Protein AF-A0A6A3D9Q6-F1 (afdb_monomer_lite)

Structure (mmCIF, N/CA/C/O backbone):
data_AF-A0A6A3D9Q6-F1
#
_entry.id   AF-A0A6A3D9Q6-F1
#
loop_
_atom_site.group_PDB
_atom_site.id
_atom_site.type_symbol
_atom_site.label_atom_id
_atom_site.label_alt_id
_atom_site.label_comp_id
_atom_site.label_asym_id
_atom_site.label_entity_id
_atom_site.label_seq_id
_atom_site.pdbx_PDB_ins_code
_atom_site.Cartn_x
_atom_site.Cartn_y
_atom_site.Cartn_z
_atom_site.occupancy
_atom_site.B_iso_or_equiv
_atom_site.auth_seq_id
_atom_site.auth_comp_id
_atom_site.auth_asym_id
_atom_site.auth_atom_id
_atom_site.pdbx_PDB_model_num
ATOM 1 N N . MET A 1 1 ? 67.115 -25.750 -66.368 1.00 39.12 1 MET A N 1
ATOM 2 C CA . MET A 1 1 ? 67.691 -24.645 -67.173 1.00 39.12 1 MET A CA 1
ATOM 3 C C . MET A 1 1 ? 67.492 -23.314 -66.450 1.00 39.12 1 MET A C 1
ATOM 5 O O . MET A 1 1 ? 66.655 -23.224 -65.568 1.00 39.12 1 MET A O 1
ATOM 9 N N . ARG A 1 2 ? 68.353 -22.348 -66.775 1.00 33.41 2 ARG A N 1
ATOM 10 C CA . ARG A 1 2 ? 68.742 -21.125 -66.052 1.00 33.41 2 ARG A CA 1
ATOM 11 C C . ARG A 1 2 ? 67.771 -19.942 -66.265 1.00 33.41 2 ARG A C 1
ATOM 13 O O . ARG A 1 2 ? 67.093 -19.883 -67.280 1.00 33.41 2 ARG A O 1
ATOM 20 N N . ALA A 1 3 ? 67.783 -19.010 -65.308 1.00 41.81 3 ALA A N 1
ATOM 21 C CA . ALA A 1 3 ? 66.998 -17.771 -65.186 1.00 41.81 3 ALA A CA 1
ATOM 22 C C . ALA A 1 3 ? 67.079 -16.753 -66.351 1.00 41.81 3 ALA A C 1
ATOM 24 O O . ALA A 1 3 ? 68.032 -16.806 -67.127 1.00 41.81 3 ALA A O 1
ATOM 25 N N . LYS A 1 4 ? 66.143 -15.774 -66.347 1.00 43.00 4 LYS A N 1
ATOM 26 C CA . LYS A 1 4 ? 66.213 -14.336 -66.771 1.00 43.00 4 LYS A CA 1
ATOM 27 C C . LYS A 1 4 ? 64.811 -13.704 -66.542 1.00 43.00 4 LYS A C 1
ATOM 29 O O . LYS A 1 4 ? 63.851 -14.256 -67.051 1.00 43.00 4 LYS A O 1
ATOM 34 N N . ARG A 1 5 ? 64.549 -12.812 -65.568 1.00 35.25 5 ARG A N 1
ATOM 35 C CA . ARG A 1 5 ? 64.781 -11.346 -65.414 1.00 35.25 5 ARG A CA 1
ATOM 36 C C . ARG A 1 5 ? 64.160 -10.423 -66.487 1.00 35.25 5 ARG A C 1
ATOM 38 O O . ARG A 1 5 ? 64.541 -10.535 -67.644 1.00 35.25 5 ARG A O 1
ATOM 45 N N . SER A 1 6 ? 63.443 -9.395 -65.985 1.00 40.00 6 SER A N 1
ATOM 46 C CA . SER A 1 6 ? 63.128 -8.074 -66.592 1.00 40.00 6 SER A CA 1
ATOM 47 C C . SER A 1 6 ? 61.983 -8.078 -67.628 1.00 40.00 6 SER A C 1
ATOM 49 O O . SER A 1 6 ? 61.897 -9.024 -68.391 1.00 40.00 6 SER A O 1
ATOM 51 N N . SER A 1 7 ? 61.052 -7.118 -67.719 1.00 36.81 7 SER A N 1
ATOM 52 C CA . SER A 1 7 ? 61.162 -5.664 -67.529 1.00 36.81 7 SER A CA 1
ATOM 53 C C . SER A 1 7 ? 59.802 -4.971 -67.312 1.00 36.81 7 SER A C 1
ATOM 55 O O . SER A 1 7 ? 58.775 -5.398 -67.827 1.00 36.81 7 SER A O 1
ATOM 57 N N . VAL A 1 8 ? 59.868 -3.844 -66.602 1.00 39.62 8 VAL A N 1
ATOM 58 C CA . VAL A 1 8 ? 58.918 -2.721 -66.496 1.00 39.62 8 VAL A CA 1
ATOM 59 C C . VAL A 1 8 ? 58.173 -2.373 -67.796 1.00 39.62 8 VAL A C 1
ATOM 61 O O . VAL A 1 8 ? 58.810 -2.224 -68.833 1.00 39.62 8 VAL A O 1
ATOM 64 N N . ALA A 1 9 ? 56.871 -2.081 -67.690 1.00 36.12 9 ALA A N 1
ATOM 65 C CA . ALA A 1 9 ? 56.226 -0.956 -68.378 1.00 36.12 9 ALA A CA 1
ATOM 66 C C . ALA A 1 9 ? 54.910 -0.607 -67.664 1.00 36.12 9 ALA A C 1
ATOM 68 O O . ALA A 1 9 ? 53.964 -1.390 -67.643 1.00 36.12 9 ALA A O 1
ATOM 69 N N . ALA A 1 10 ? 54.896 0.564 -67.033 1.00 42.19 10 ALA A N 1
ATOM 70 C CA . ALA A 1 10 ? 53.717 1.171 -66.449 1.00 42.19 10 ALA A CA 1
ATOM 71 C C . ALA A 1 10 ? 52.734 1.560 -67.561 1.00 42.19 10 ALA A C 1
ATOM 73 O O . ALA A 1 10 ? 53.079 2.387 -68.405 1.00 42.19 10 ALA A O 1
ATOM 74 N N . ASP A 1 11 ? 51.521 1.010 -67.530 1.00 39.38 11 ASP A N 1
ATOM 75 C CA . ASP A 1 11 ? 50.410 1.543 -68.312 1.00 39.38 11 ASP A CA 1
ATOM 76 C C . ASP A 1 11 ? 49.563 2.456 -67.425 1.00 39.38 11 ASP A C 1
ATOM 78 O O . ASP A 1 11 ? 49.029 2.074 -66.381 1.00 39.38 11 ASP A O 1
ATOM 82 N N . LYS A 1 12 ? 49.547 3.726 -67.820 1.00 51.66 12 LYS A N 1
ATOM 83 C CA . LYS A 1 12 ? 48.830 4.816 -67.173 1.00 51.66 12 LYS A CA 1
ATOM 84 C C . LYS A 1 12 ? 47.328 4.636 -67.371 1.00 51.66 12 LYS A C 1
ATOM 86 O O . LYS A 1 12 ? 46.874 4.691 -68.508 1.00 51.66 12 LYS A O 1
ATOM 91 N N . ARG A 1 13 ? 46.558 4.640 -66.279 1.00 37.00 13 ARG A N 1
ATOM 92 C CA . ARG A 1 13 ? 45.229 5.281 -66.209 1.00 37.00 13 ARG A CA 1
ATOM 93 C C . ARG A 1 13 ? 44.809 5.483 -64.749 1.00 37.00 13 ARG A C 1
ATOM 95 O O . ARG A 1 13 ? 44.405 4.554 -64.062 1.00 37.00 13 ARG A O 1
ATOM 102 N N . LEU A 1 14 ? 44.941 6.731 -64.301 1.00 47.56 14 LEU A N 1
ATOM 103 C CA . LEU A 1 14 ? 44.243 7.297 -63.144 1.00 47.56 14 LEU A CA 1
ATOM 104 C C . LEU A 1 14 ? 42.725 7.308 -63.424 1.00 47.56 14 LEU A C 1
ATOM 106 O O . LEU A 1 14 ? 42.325 7.467 -64.580 1.00 47.56 14 LEU A O 1
ATOM 110 N N . PRO A 1 15 ? 41.886 7.263 -62.382 1.00 45.62 15 PRO A N 1
ATOM 111 C CA . PRO A 1 15 ? 41.153 8.488 -62.081 1.00 45.62 15 PRO A CA 1
ATOM 112 C C . PRO A 1 15 ? 41.688 9.161 -60.818 1.00 45.62 15 PRO A C 1
ATOM 114 O O . PRO A 1 15 ? 41.826 8.571 -59.751 1.00 45.62 15 PRO A O 1
ATOM 117 N N . SER A 1 16 ? 42.021 10.432 -61.005 1.00 39.53 16 SER A N 1
ATOM 118 C CA . SER A 1 16 ? 42.445 11.402 -60.012 1.00 39.53 16 SER A CA 1
ATOM 119 C C . SER A 1 16 ? 41.355 11.627 -58.961 1.00 39.53 16 SER A C 1
ATOM 121 O O . SER A 1 16 ? 40.400 12.360 -59.209 1.00 39.53 16 SER A O 1
ATOM 123 N N . GLY A 1 17 ? 41.516 11.037 -57.778 1.00 40.03 17 GLY A N 1
ATOM 124 C CA . GLY A 1 17 ? 40.891 11.538 -56.555 1.00 40.03 17 GLY A CA 1
ATOM 125 C C . GLY A 1 17 ? 41.688 12.739 -56.057 1.00 40.03 17 GLY A C 1
ATOM 126 O O . GLY A 1 17 ? 42.653 12.572 -55.316 1.00 40.03 17 GLY A O 1
ATOM 127 N N . GLY A 1 18 ? 41.353 13.928 -56.562 1.00 36.72 18 GLY A N 1
ATOM 128 C CA . GLY A 1 18 ? 41.888 15.200 -56.075 1.00 36.72 18 GLY A CA 1
ATOM 129 C C . GLY A 1 18 ? 41.290 15.601 -54.716 1.00 36.72 18 GLY A C 1
ATOM 130 O O . GLY A 1 18 ? 40.256 15.058 -54.329 1.00 36.72 18 GLY A O 1
ATOM 131 N N . PRO A 1 19 ? 41.955 16.513 -53.988 1.00 46.59 19 PRO A N 1
ATOM 132 C CA . PRO A 1 19 ? 41.860 16.651 -52.540 1.00 46.59 19 PRO A CA 1
ATOM 133 C C . PRO A 1 19 ? 40.691 17.528 -52.077 1.00 46.59 19 PRO A C 1
ATOM 135 O O . PRO A 1 19 ? 40.289 18.465 -52.757 1.00 46.59 19 PRO A O 1
ATOM 138 N N . GLU A 1 20 ? 40.212 17.204 -50.878 1.00 48.06 20 GLU A N 1
ATOM 139 C CA . GLU A 1 20 ? 39.693 18.112 -49.851 1.00 48.06 20 GLU A CA 1
ATOM 140 C C . GLU A 1 20 ? 38.970 19.381 -50.331 1.00 48.06 20 GLU A C 1
ATOM 142 O O . GLU A 1 20 ? 39.559 20.445 -50.494 1.00 48.06 20 GLU A O 1
ATOM 147 N N . ALA A 1 21 ? 37.644 19.295 -50.395 1.00 41.25 21 ALA A N 1
ATOM 148 C CA . ALA A 1 21 ? 36.796 20.419 -50.029 1.00 41.25 21 ALA A CA 1
ATOM 149 C C . ALA A 1 21 ? 36.209 20.104 -48.649 1.00 41.25 21 ALA A C 1
ATOM 151 O O . ALA A 1 21 ? 35.086 19.618 -48.528 1.00 41.25 21 ALA A O 1
ATOM 152 N N . ARG A 1 22 ? 37.001 20.336 -47.592 1.00 44.66 22 ARG A N 1
ATOM 153 C CA . ARG A 1 22 ? 36.432 20.607 -46.270 1.00 44.66 22 ARG A CA 1
ATOM 154 C C . ARG A 1 22 ? 35.637 21.896 -46.431 1.00 44.66 22 ARG A C 1
ATOM 156 O O . ARG A 1 22 ? 36.199 22.983 -46.397 1.00 44.66 22 ARG A O 1
ATOM 163 N N . THR A 1 23 ? 34.338 21.776 -46.671 1.00 38.50 23 THR A N 1
ATOM 164 C CA . THR A 1 23 ? 33.423 22.868 -46.364 1.00 38.50 23 THR A CA 1
ATOM 165 C C . THR A 1 23 ? 33.508 23.063 -44.861 1.00 38.50 23 THR A C 1
ATOM 167 O O . THR A 1 23 ? 32.987 22.254 -44.093 1.00 38.50 23 THR A O 1
ATOM 170 N N . GLU A 1 24 ? 34.253 24.086 -44.460 1.00 46.38 24 GLU A N 1
ATOM 171 C CA . GLU A 1 24 ? 34.194 24.666 -43.131 1.00 46.38 24 GLU A CA 1
ATOM 172 C C . GLU A 1 24 ? 32.745 25.108 -42.924 1.00 46.38 24 GLU A C 1
ATOM 174 O O . GLU A 1 24 ? 32.318 26.168 -43.378 1.00 46.38 24 GLU A O 1
ATOM 179 N N . VAL A 1 25 ? 31.946 24.235 -42.310 1.00 47.25 25 VAL A N 1
ATOM 180 C CA . VAL A 1 25 ? 30.744 24.677 -41.619 1.00 47.25 25 VAL A CA 1
ATOM 181 C C . VAL A 1 25 ? 31.256 25.586 -40.517 1.00 47.25 25 VAL A C 1
ATOM 183 O O . VAL A 1 25 ? 31.901 25.126 -39.575 1.00 47.25 25 VAL A O 1
ATOM 186 N N . ALA A 1 26 ? 31.075 26.892 -40.719 1.00 48.44 26 ALA A N 1
ATOM 187 C CA . ALA A 1 26 ? 31.269 27.879 -39.680 1.00 48.44 26 ALA A CA 1
ATOM 188 C C . ALA A 1 26 ? 30.554 27.346 -38.439 1.00 48.44 26 ALA A C 1
ATOM 190 O O . ALA A 1 26 ? 29.352 27.078 -38.478 1.00 48.44 26 ALA A O 1
ATOM 191 N N . ALA A 1 27 ? 31.327 27.084 -37.387 1.00 51.84 27 ALA A N 1
ATOM 192 C CA . ALA A 1 27 ? 30.773 26.769 -36.093 1.00 51.84 27 ALA A CA 1
ATOM 193 C C . ALA A 1 27 ? 30.030 28.026 -35.639 1.00 51.84 27 ALA A C 1
ATOM 195 O O . ALA A 1 27 ? 30.626 28.956 -35.097 1.00 51.84 27 ALA A O 1
ATOM 196 N N . GLU A 1 28 ? 28.732 28.070 -35.925 1.00 54.09 28 GLU A N 1
ATOM 197 C CA . GLU A 1 28 ? 27.795 28.800 -35.095 1.00 54.09 28 GLU A CA 1
ATOM 198 C C . GLU A 1 28 ? 28.043 28.243 -33.691 1.00 54.09 28 GLU A C 1
ATOM 200 O O . GLU A 1 28 ? 27.720 27.086 -33.413 1.00 54.09 28 GLU A O 1
ATOM 205 N N . VAL A 1 29 ? 28.717 29.014 -32.834 1.00 59.72 29 VAL A N 1
ATOM 206 C CA . VAL A 1 29 ? 28.741 28.738 -31.397 1.00 59.72 29 VAL A CA 1
ATOM 207 C C . VAL A 1 29 ? 27.327 29.048 -30.926 1.00 59.72 29 VAL A C 1
ATOM 209 O O . VAL A 1 29 ? 27.034 30.134 -30.431 1.00 59.72 29 VAL A O 1
ATOM 212 N N . GLY A 1 30 ? 26.421 28.114 -31.217 1.00 54.62 30 GLY A N 1
ATOM 213 C CA . GLY A 1 30 ? 25.178 27.992 -30.499 1.00 54.62 30 GLY A CA 1
ATOM 214 C C . GLY A 1 30 ? 25.568 27.811 -29.047 1.00 54.62 30 GLY A C 1
ATOM 215 O O . GLY A 1 30 ? 26.459 27.028 -28.729 1.00 54.62 30 GLY A O 1
ATOM 216 N N . ASP A 1 31 ? 24.966 28.621 -28.193 1.00 60.97 31 ASP A N 1
ATOM 217 C CA . ASP A 1 31 ? 24.904 28.361 -26.770 1.00 60.97 31 ASP A CA 1
ATOM 218 C C . ASP A 1 31 ? 24.346 26.939 -26.618 1.00 60.97 31 ASP A C 1
ATOM 220 O O . ASP A 1 31 ? 23.135 26.732 -26.682 1.00 60.97 31 ASP A O 1
ATOM 224 N N . ASP A 1 32 ? 25.236 25.945 -26.521 1.00 58.31 32 ASP A N 1
ATOM 225 C CA . ASP A 1 32 ? 24.935 24.592 -26.063 1.00 58.31 32 ASP A CA 1
ATOM 226 C C . ASP A 1 32 ? 24.609 24.713 -24.569 1.00 58.31 32 ASP A C 1
ATOM 228 O O . ASP A 1 32 ? 25.315 24.218 -23.690 1.00 58.31 32 ASP A O 1
ATOM 232 N N . GLY A 1 33 ? 23.553 25.465 -24.261 1.00 57.66 33 GLY A N 1
ATOM 233 C CA . GLY A 1 33 ? 22.831 25.298 -23.030 1.00 57.66 33 GLY A CA 1
ATOM 234 C C . GLY A 1 33 ? 22.369 23.857 -23.065 1.00 57.66 33 GLY A C 1
ATOM 235 O O . GLY A 1 33 ? 21.453 23.525 -23.815 1.00 57.66 33 GLY A O 1
ATOM 236 N N . ASP A 1 34 ? 23.063 23.002 -22.316 1.00 63.53 34 ASP A N 1
ATOM 237 C CA . ASP A 1 34 ? 22.621 21.663 -21.965 1.00 63.53 34 ASP A CA 1
ATOM 238 C C . ASP A 1 34 ? 21.256 21.807 -21.279 1.00 63.53 34 ASP A C 1
ATOM 240 O O . ASP A 1 34 ? 21.142 21.815 -20.051 1.00 63.53 34 ASP A O 1
ATOM 244 N N . GLU A 1 35 ? 20.199 21.991 -22.068 1.00 64.81 35 GLU A N 1
ATOM 245 C CA . GLU A 1 35 ? 18.829 21.937 -21.609 1.00 64.81 35 GLU A CA 1
ATOM 246 C C . GLU A 1 35 ? 18.602 20.460 -21.306 1.00 64.81 35 GLU A C 1
ATOM 248 O O . GLU A 1 35 ? 18.207 19.667 -22.161 1.00 64.81 35 GLU A O 1
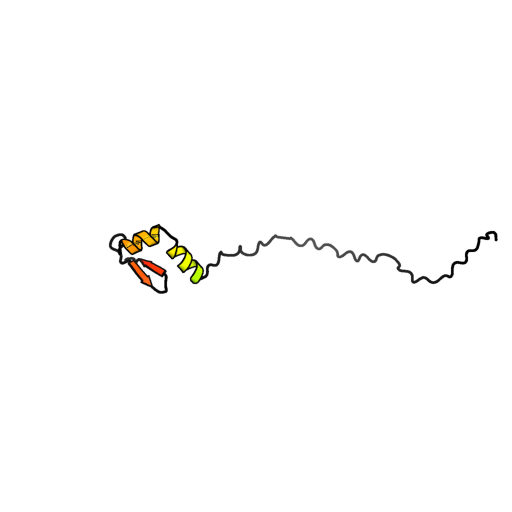ATOM 253 N N . GLN A 1 36 ? 19.003 20.065 -20.093 1.00 69.31 36 GLN A N 1
ATOM 254 C CA . GLN A 1 36 ? 18.770 18.740 -19.550 1.00 69.31 36 GLN A CA 1
ATOM 255 C C . GLN A 1 36 ? 17.264 18.530 -19.619 1.00 69.31 36 GLN A C 1
ATOM 257 O O . GLN A 1 36 ? 16.503 19.086 -18.822 1.00 69.31 36 GLN A O 1
ATOM 262 N N . GLY A 1 37 ? 16.836 17.779 -20.637 1.00 75.75 37 GLY A N 1
ATOM 263 C CA . GLY A 1 37 ? 15.454 17.364 -20.782 1.00 75.75 37 GLY A CA 1
ATOM 264 C C . GLY A 1 37 ? 14.975 16.759 -19.462 1.00 75.75 37 GLY A C 1
ATOM 265 O O . GLY A 1 37 ? 15.788 16.230 -18.700 1.00 75.75 37 GLY A O 1
ATOM 266 N N . PRO A 1 38 ? 13.676 16.863 -19.151 1.00 79.06 38 PRO A N 1
ATOM 267 C CA . PRO A 1 38 ? 13.161 16.467 -17.851 1.00 79.06 38 PRO A CA 1
ATOM 268 C C . PRO A 1 38 ? 13.625 15.054 -17.492 1.00 79.06 38 PRO A C 1
ATOM 270 O O . PRO A 1 38 ? 13.442 14.118 -18.274 1.00 79.06 38 PRO A O 1
ATOM 273 N N . GLU A 1 39 ? 14.221 14.926 -16.305 1.00 83.56 39 GLU A N 1
ATOM 274 C CA . GLU A 1 39 ? 14.674 13.645 -15.770 1.00 83.56 39 GLU A CA 1
ATOM 275 C C . GLU A 1 39 ? 13.529 12.622 -15.845 1.00 83.56 39 GLU A C 1
ATOM 277 O O . GLU A 1 39 ? 12.391 12.924 -15.451 1.00 83.56 39 GLU A O 1
ATOM 282 N N . PRO A 1 40 ? 13.788 11.412 -16.363 1.00 83.69 40 PRO A N 1
ATOM 283 C CA . PRO A 1 40 ? 12.753 10.406 -16.488 1.00 83.69 40 PRO A CA 1
ATOM 284 C C . PRO A 1 40 ? 12.187 10.067 -15.107 1.00 83.69 40 PRO A C 1
ATOM 286 O O . PRO A 1 40 ? 12.906 9.710 -14.174 1.00 83.69 40 PRO A O 1
ATOM 289 N N . THR A 1 41 ? 10.862 10.146 -14.974 1.00 87.88 41 THR A N 1
ATOM 290 C CA . THR A 1 41 ? 10.190 9.654 -13.765 1.00 87.88 41 THR A CA 1
ATOM 291 C C . THR A 1 41 ? 10.259 8.131 -13.713 1.00 87.88 41 THR A C 1
ATOM 293 O O . THR A 1 41 ? 10.087 7.453 -14.729 1.00 87.88 41 THR A O 1
ATOM 296 N N . LEU A 1 42 ? 10.480 7.576 -12.519 1.00 88.62 42 LEU A N 1
ATOM 297 C CA . LEU A 1 42 ? 10.370 6.137 -12.312 1.00 88.62 42 LEU A CA 1
ATOM 298 C C . LEU A 1 42 ? 8.914 5.714 -12.528 1.00 88.62 42 LEU A C 1
ATOM 300 O O . LEU A 1 42 ? 8.041 6.038 -11.722 1.00 88.62 42 LEU A O 1
ATOM 3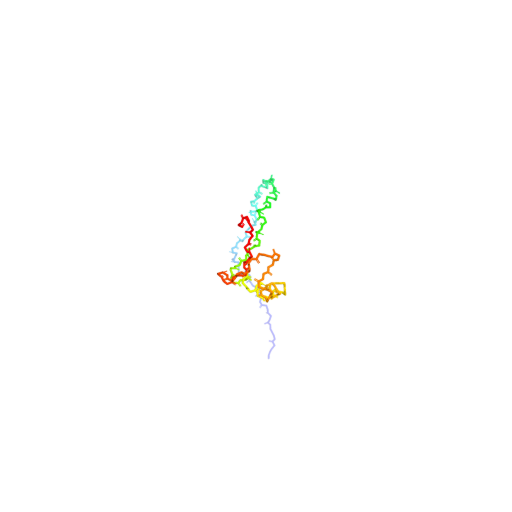04 N N . GLN A 1 43 ? 8.668 4.971 -13.603 1.00 92.38 43 GLN A N 1
ATOM 305 C CA . GLN A 1 43 ? 7.368 4.371 -13.868 1.00 92.38 43 GLN A CA 1
ATOM 306 C C . GLN A 1 43 ? 7.320 2.954 -13.302 1.00 92.38 43 GLN A C 1
ATOM 308 O O . GLN A 1 43 ? 8.273 2.190 -13.438 1.00 92.38 43 GLN A O 1
ATOM 313 N N . VAL A 1 44 ? 6.210 2.619 -12.650 1.00 94.00 44 VAL A N 1
ATOM 314 C CA . VAL A 1 44 ? 5.970 1.307 -12.041 1.00 94.00 44 VAL A CA 1
ATOM 315 C C . VAL A 1 44 ? 4.635 0.796 -12.553 1.00 94.00 44 VAL A C 1
ATOM 317 O O . VAL A 1 44 ? 3.641 1.518 -12.520 1.00 94.00 44 VAL A O 1
ATOM 320 N N . THR A 1 45 ? 4.615 -0.444 -13.031 1.00 94.56 45 THR A N 1
ATOM 321 C CA . THR A 1 45 ? 3.385 -1.096 -13.501 1.00 94.56 45 T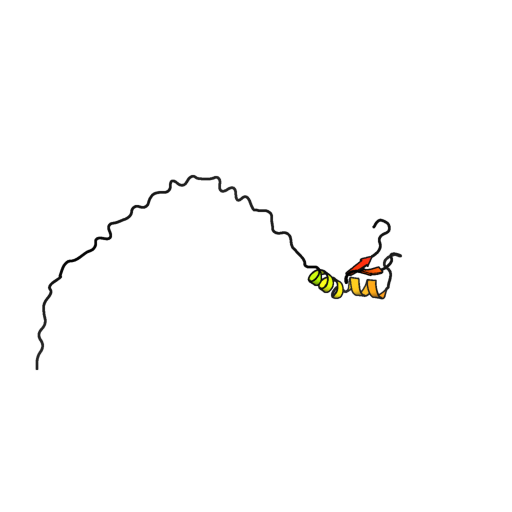HR A CA 1
ATOM 322 C C . THR A 1 45 ? 2.535 -1.611 -12.335 1.00 94.56 45 THR A C 1
ATOM 324 O O . THR A 1 45 ? 3.051 -1.896 -11.251 1.00 94.56 45 THR A O 1
ATOM 327 N N . ASP A 1 46 ? 1.234 -1.810 -12.559 1.00 94.19 46 ASP A N 1
ATOM 328 C CA . ASP A 1 46 ? 0.319 -2.352 -11.539 1.00 94.19 46 ASP A CA 1
ATOM 329 C C . ASP A 1 46 ? 0.796 -3.709 -11.003 1.00 94.19 46 ASP A C 1
ATOM 331 O O . ASP A 1 46 ? 0.829 -3.953 -9.795 1.00 94.19 46 ASP A O 1
ATOM 335 N N . ASP A 1 47 ? 1.262 -4.578 -11.897 1.00 95.50 47 ASP A N 1
ATOM 336 C CA . ASP A 1 47 ? 1.808 -5.883 -11.543 1.00 95.50 47 ASP A CA 1
ATOM 337 C C . ASP A 1 47 ? 3.055 -5.775 -10.656 1.00 95.50 47 ASP A C 1
ATOM 339 O O . ASP A 1 47 ? 3.245 -6.562 -9.720 1.00 95.50 47 ASP A O 1
ATOM 343 N N . GLU A 1 48 ? 3.933 -4.811 -10.935 1.00 95.06 48 GLU A N 1
ATOM 344 C CA . GLU A 1 48 ? 5.102 -4.544 -10.099 1.00 95.06 48 GLU A CA 1
ATOM 345 C C . GLU A 1 48 ? 4.700 -4.031 -8.724 1.00 95.06 48 GLU A C 1
ATOM 347 O O . GLU A 1 48 ? 5.268 -4.487 -7.726 1.00 95.06 48 GLU A O 1
ATOM 352 N N . LEU A 1 49 ? 3.693 -3.160 -8.655 1.00 94.69 49 LEU A N 1
ATOM 353 C CA . LEU A 1 49 ? 3.159 -2.641 -7.404 1.00 94.69 49 LEU A CA 1
ATOM 354 C C . LEU A 1 49 ? 2.572 -3.769 -6.543 1.00 94.69 49 LEU A C 1
ATOM 356 O O . LEU A 1 49 ? 2.927 -3.906 -5.368 1.00 94.69 49 LEU A O 1
ATOM 360 N N . ILE A 1 50 ? 1.759 -4.646 -7.138 1.00 96.31 50 ILE A N 1
ATOM 361 C CA . ILE A 1 50 ? 1.180 -5.818 -6.467 1.00 96.31 50 ILE A CA 1
ATOM 362 C C . ILE A 1 50 ? 2.293 -6.748 -5.964 1.00 96.31 50 ILE A C 1
ATOM 364 O O . ILE A 1 50 ? 2.297 -7.170 -4.801 1.00 96.31 50 ILE A O 1
ATOM 368 N N . ARG A 1 51 ? 3.287 -7.058 -6.809 1.00 96.69 51 ARG A N 1
ATOM 369 C CA . ARG A 1 51 ? 4.435 -7.895 -6.413 1.00 96.69 51 ARG A CA 1
ATOM 370 C C . ARG A 1 51 ? 5.261 -7.255 -5.301 1.00 96.69 51 ARG A C 1
ATOM 372 O O . ARG A 1 51 ? 5.773 -7.971 -4.437 1.00 96.69 51 ARG A O 1
ATOM 379 N N . ALA A 1 52 ? 5.437 -5.939 -5.317 1.00 96.12 52 ALA A N 1
ATOM 380 C CA . ALA A 1 52 ? 6.150 -5.217 -4.273 1.00 96.12 52 ALA A CA 1
ATOM 381 C C . ALA A 1 52 ? 5.397 -5.293 -2.938 1.00 96.12 52 ALA A C 1
ATOM 383 O O . ALA A 1 52 ? 5.987 -5.698 -1.933 1.00 96.12 52 ALA A O 1
ATOM 384 N N . GLN A 1 53 ? 4.088 -5.019 -2.931 1.00 96.81 53 GLN A N 1
ATOM 385 C CA . GLN A 1 53 ? 3.273 -5.106 -1.718 1.00 96.81 53 GLN A CA 1
ATOM 386 C C . GLN A 1 53 ? 3.249 -6.522 -1.134 1.00 96.81 53 GLN A C 1
ATOM 388 O O . GLN A 1 53 ? 3.478 -6.689 0.063 1.00 96.81 53 GLN A O 1
ATOM 393 N N . ARG A 1 54 ? 3.077 -7.561 -1.963 1.00 95.44 54 ARG A N 1
ATOM 394 C CA . ARG A 1 54 ? 3.087 -8.963 -1.495 1.00 95.44 54 ARG A CA 1
ATOM 395 C C . ARG A 1 54 ? 4.403 -9.361 -0.821 1.00 95.44 54 ARG A C 1
ATOM 397 O O . ARG A 1 54 ? 4.396 -10.161 0.114 1.00 95.44 54 ARG A O 1
ATOM 404 N N . ARG A 1 55 ? 5.534 -8.806 -1.271 1.00 97.38 55 ARG A N 1
ATOM 405 C CA . ARG A 1 55 ? 6.865 -9.065 -0.690 1.00 97.38 55 ARG A CA 1
ATOM 406 C C . ARG A 1 55 ? 7.154 -8.233 0.563 1.00 97.38 55 ARG A C 1
ATOM 408 O O . ARG A 1 55 ? 8.102 -8.543 1.283 1.00 97.38 55 ARG A O 1
ATOM 415 N N . SER A 1 56 ? 6.360 -7.201 0.846 1.00 97.38 56 SER A N 1
ATOM 416 C CA . SER A 1 56 ? 6.570 -6.337 2.005 1.00 97.38 56 SER A CA 1
ATOM 417 C C . SER A 1 56 ? 6.191 -7.043 3.308 1.00 97.38 56 SER A C 1
ATOM 419 O O . SER A 1 56 ? 5.036 -7.403 3.539 1.00 97.38 56 SER A O 1
ATOM 421 N N . ARG A 1 57 ? 7.167 -7.175 4.215 1.00 97.88 57 ARG A N 1
ATOM 422 C CA . ARG A 1 57 ? 6.954 -7.708 5.574 1.00 97.88 57 ARG A CA 1
ATOM 423 C C . ARG A 1 57 ? 5.964 -6.878 6.386 1.00 97.88 57 ARG A C 1
ATOM 425 O O . ARG A 1 57 ? 5.267 -7.420 7.239 1.00 97.88 57 ARG A O 1
ATOM 432 N N . TRP A 1 58 ? 5.921 -5.569 6.146 1.00 96.62 58 TRP A N 1
ATOM 433 C CA . TRP A 1 58 ? 4.976 -4.685 6.821 1.00 96.62 58 TRP A CA 1
ATOM 434 C C . TRP A 1 58 ? 3.548 -4.958 6.350 1.00 96.62 58 TRP A C 1
ATOM 436 O O . TRP A 1 58 ? 2.674 -5.178 7.182 1.00 96.62 58 TRP A O 1
ATOM 446 N N . VAL A 1 59 ? 3.336 -5.066 5.033 1.00 96.19 59 VAL A N 1
ATOM 447 C CA . VAL A 1 59 ? 2.020 -5.389 4.458 1.00 96.19 59 VAL A CA 1
ATOM 448 C C . VAL A 1 59 ? 1.530 -6.742 4.966 1.00 96.19 59 VAL A C 1
ATOM 450 O O . VAL A 1 59 ? 0.398 -6.854 5.417 1.00 96.19 59 VAL A O 1
ATOM 453 N N . GLN A 1 60 ? 2.396 -7.760 4.978 1.00 96.69 60 GLN A N 1
ATOM 454 C CA . GLN A 1 60 ? 2.053 -9.086 5.505 1.00 96.69 60 GLN A CA 1
ATOM 455 C C . GLN A 1 60 ? 1.588 -9.037 6.967 1.00 96.69 60 GLN A C 1
ATOM 457 O O . GLN A 1 60 ? 0.649 -9.736 7.341 1.00 96.69 60 GLN A O 1
ATOM 462 N N . ARG A 1 61 ? 2.228 -8.200 7.793 1.00 96.25 61 ARG A N 1
ATOM 463 C CA . ARG A 1 61 ? 1.836 -7.999 9.191 1.00 96.25 61 ARG A CA 1
ATOM 464 C C . ARG A 1 61 ? 0.474 -7.317 9.292 1.00 96.25 61 ARG A C 1
ATOM 466 O O . ARG A 1 61 ? -0.395 -7.832 9.975 1.00 96.25 61 ARG A O 1
ATOM 473 N N . VAL A 1 62 ? 0.281 -6.218 8.571 1.00 95.25 62 VAL A N 1
A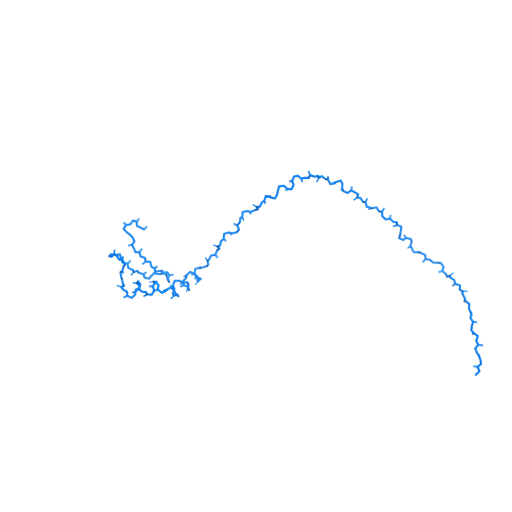TOM 474 C CA . VAL A 1 62 ? -0.972 -5.450 8.582 1.00 95.25 62 VAL A CA 1
ATOM 475 C C . VAL A 1 62 ? -2.155 -6.291 8.093 1.00 95.25 62 VAL A C 1
ATOM 477 O O . VAL A 1 62 ? -3.218 -6.264 8.700 1.00 95.25 62 VAL A O 1
ATOM 480 N N . VAL A 1 63 ? -1.963 -7.101 7.049 1.00 95.19 63 VAL A N 1
ATOM 481 C CA . VAL A 1 63 ? -2.993 -8.032 6.558 1.00 95.19 63 VAL A CA 1
ATOM 482 C C . VAL A 1 63 ? -3.348 -9.081 7.606 1.00 95.19 63 VAL A C 1
ATOM 484 O O . VAL A 1 63 ? -4.521 -9.379 7.800 1.00 95.19 63 VAL A O 1
ATOM 487 N N . ARG A 1 64 ? -2.344 -9.647 8.286 1.00 94.94 64 ARG A N 1
ATOM 488 C CA . ARG A 1 64 ? -2.565 -10.639 9.344 1.00 94.94 64 ARG A CA 1
ATOM 489 C C . ARG A 1 64 ? -3.317 -10.042 10.531 1.00 94.9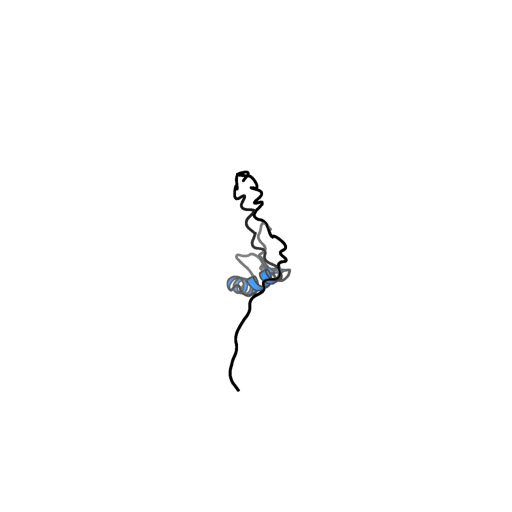4 64 ARG A C 1
ATOM 491 O O . ARG A 1 64 ? -4.164 -10.716 11.105 1.00 94.94 64 ARG A O 1
ATOM 498 N N . ASP A 1 65 ? -2.985 -8.811 10.898 1.00 94.44 65 ASP A N 1
ATOM 499 C CA . ASP A 1 65 ? -3.590 -8.127 12.035 1.00 94.44 65 ASP A CA 1
ATOM 500 C C . ASP A 1 65 ? -5.008 -7.605 11.680 1.00 94.44 65 ASP A C 1
ATOM 502 O O . ASP A 1 65 ? -5.824 -7.373 12.568 1.00 94.44 65 ASP A O 1
ATOM 506 N N . GLY A 1 66 ? -5.338 -7.477 10.385 1.00 90.94 66 GLY A N 1
ATOM 507 C CA . GLY A 1 66 ? -6.682 -7.178 9.859 1.00 90.94 66 GLY A CA 1
ATOM 508 C C . GLY A 1 66 ? -7.135 -5.724 10.035 1.00 90.94 66 GLY A C 1
ATOM 509 O O . 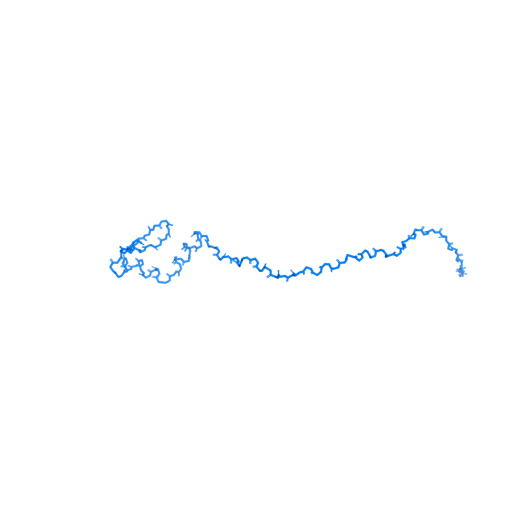GLY A 1 66 ? -8.094 -5.281 9.402 1.00 90.94 66 GLY A O 1
ATOM 510 N N . SER A 1 67 ? -6.425 -4.962 10.860 1.00 93.31 67 SER A N 1
ATOM 511 C CA . SER A 1 67 ? -6.615 -3.534 11.067 1.00 93.31 67 SER A CA 1
ATOM 512 C C . SER A 1 67 ? -5.274 -2.844 11.322 1.00 93.31 67 SER A C 1
ATOM 514 O O . SER A 1 67 ? -4.288 -3.465 11.726 1.00 93.31 67 SER A O 1
ATOM 516 N N . TYR A 1 68 ? -5.223 -1.537 11.076 1.00 93.69 68 TYR A N 1
ATOM 517 C CA . TYR A 1 68 ? -4.075 -0.701 11.416 1.00 93.69 68 TYR A CA 1
ATOM 518 C C . TYR A 1 68 ? -4.560 0.553 12.136 1.00 93.69 68 TYR A C 1
ATOM 520 O O . TYR A 1 68 ? -5.183 1.408 11.518 1.00 93.69 68 TYR A O 1
ATOM 528 N N . THR A 1 69 ? -4.274 0.687 13.434 1.00 92.00 69 THR A N 1
ATOM 529 C CA . THR A 1 69 ? -4.687 1.860 14.236 1.00 92.00 69 THR A CA 1
ATOM 530 C C . THR A 1 69 ? -6.194 2.153 14.094 1.00 92.00 69 THR A C 1
ATOM 532 O O . THR A 1 69 ? -6.591 3.247 13.698 1.00 92.00 69 THR A O 1
ATOM 535 N N . ASP A 1 70 ? -7.030 1.132 14.319 1.00 92.19 70 ASP A N 1
ATOM 536 C CA . ASP A 1 70 ? -8.498 1.160 14.152 1.00 92.19 70 ASP A CA 1
ATOM 537 C C . ASP A 1 70 ? -9.007 1.420 12.720 1.00 92.19 70 ASP A C 1
ATOM 539 O O . ASP A 1 70 ? -10.210 1.565 12.499 1.00 92.19 70 ASP A O 1
ATOM 543 N N . MET A 1 71 ? -8.115 1.460 11.726 1.00 94.75 71 MET A N 1
ATOM 544 C CA . MET A 1 71 ? -8.489 1.542 10.316 1.00 94.75 71 MET A CA 1
ATOM 545 C C . MET A 1 71 ? -8.645 0.151 9.718 1.00 94.75 71 MET A C 1
ATOM 547 O O . MET A 1 71 ? -7.850 -0.757 9.982 1.00 94.75 71 MET A O 1
ATOM 551 N N . VAL A 1 72 ? -9.665 0.007 8.876 1.00 93.44 72 VAL A N 1
ATOM 552 C CA . VAL A 1 72 ? -9.951 -1.237 8.163 1.00 93.44 72 VAL A CA 1
ATOM 553 C C . VAL A 1 72 ? -8.893 -1.459 7.090 1.00 93.44 72 VAL A C 1
ATOM 555 O O . VAL A 1 72 ? -8.588 -0.556 6.306 1.00 93.44 72 VAL A O 1
ATOM 558 N N . VAL A 1 73 ? -8.358 -2.677 7.057 1.00 95.44 73 VAL A N 1
ATOM 559 C CA . VAL A 1 73 ? -7.471 -3.158 5.999 1.00 95.44 73 VAL A CA 1
ATOM 560 C C . VAL A 1 73 ? -8.302 -3.999 5.036 1.00 95.44 73 VAL A C 1
ATOM 562 O O . VAL A 1 73 ? -8.955 -4.955 5.446 1.00 95.44 73 VAL A O 1
ATOM 565 N N . GLU A 1 74 ? -8.273 -3.662 3.753 1.00 95.50 74 GLU A N 1
ATOM 566 C CA . GLU A 1 74 ? -9.003 -4.368 2.697 1.00 95.50 74 GLU A CA 1
ATOM 567 C C . GLU A 1 74 ? -8.051 -4.746 1.558 1.00 95.50 74 GLU A C 1
ATOM 569 O O . GLU A 1 74 ? -7.074 -4.046 1.292 1.00 95.50 74 GLU A O 1
ATOM 574 N N . ASN A 1 75 ? -8.331 -5.847 0.859 1.00 94.19 75 ASN A N 1
ATOM 575 C CA . ASN A 1 75 ? -7.682 -6.139 -0.415 1.00 94.19 75 ASN A CA 1
ATOM 576 C C . ASN A 1 75 ? -8.582 -5.680 -1.567 1.00 94.19 75 ASN A C 1
ATOM 578 O O . ASN A 1 75 ? -9.670 -6.224 -1.755 1.00 94.19 75 ASN A O 1
ATOM 582 N N . LYS A 1 76 ? -8.117 -4.702 -2.344 1.00 94.31 76 LYS A N 1
ATOM 583 C CA . LYS A 1 76 ? -8.853 -4.120 -3.464 1.00 94.31 76 LYS A CA 1
ATOM 584 C C . LYS A 1 76 ? -7.942 -3.993 -4.677 1.00 94.31 76 LYS A C 1
ATOM 586 O O . LYS A 1 76 ? -6.826 -3.500 -4.567 1.00 94.31 76 LYS A O 1
ATOM 591 N N . TYR A 1 77 ? -8.416 -4.446 -5.838 1.00 92.88 77 TYR A N 1
ATOM 592 C CA . TYR A 1 77 ? -7.641 -4.446 -7.091 1.00 92.88 77 TYR A CA 1
ATOM 593 C C . TYR A 1 77 ? -6.278 -5.165 -6.980 1.00 92.88 77 TYR A C 1
ATOM 595 O O . TYR A 1 77 ? -5.321 -4.807 -7.654 1.00 92.88 77 TYR A O 1
ATOM 603 N N . GLY A 1 78 ? -6.169 -6.168 -6.100 1.00 91.81 78 GLY A N 1
ATOM 604 C CA . GLY A 1 78 ? -4.912 -6.878 -5.839 1.00 91.81 78 GLY A CA 1
ATOM 605 C C . GLY A 1 78 ? -3.933 -6.133 -4.924 1.00 91.81 78 GLY A C 1
ATOM 606 O O . GLY A 1 78 ? -2.851 -6.657 -4.652 1.00 91.81 78 GLY A O 1
ATOM 607 N N . LEU A 1 79 ? -4.310 -4.955 -4.422 1.00 95.62 79 LEU A N 1
ATOM 608 C CA . LEU A 1 79 ? -3.538 -4.139 -3.492 1.00 95.62 79 LEU A CA 1
ATOM 609 C C . LEU A 1 79 ? -4.145 -4.190 -2.093 1.00 95.62 79 LEU A C 1
ATOM 611 O O . LEU A 1 79 ? -5.357 -4.290 -1.916 1.00 95.62 79 LEU A O 1
ATOM 615 N N . VAL A 1 80 ? -3.292 -4.072 -1.083 1.00 96.00 80 VAL A N 1
ATOM 616 C CA . VAL A 1 80 ? -3.723 -3.898 0.302 1.00 96.00 80 VAL A CA 1
ATOM 617 C C . VAL A 1 80 ? -3.931 -2.410 0.554 1.00 96.00 80 VAL A C 1
ATOM 619 O O . VAL A 1 80 ? -2.994 -1.618 0.447 1.00 96.00 80 VAL A O 1
ATOM 622 N N . VAL A 1 81 ? -5.164 -2.038 0.883 1.00 95.38 81 VAL A N 1
ATOM 623 C CA . VAL A 1 81 ? -5.607 -0.663 1.116 1.00 95.38 81 VAL A CA 1
ATOM 624 C C . VAL A 1 81 ? -5.968 -0.494 2.587 1.00 95.38 81 VAL A C 1
ATOM 626 O O . VAL A 1 81 ? -6.574 -1.376 3.194 1.00 95.38 81 VAL A O 1
ATOM 629 N N . ILE A 1 82 ? -5.596 0.650 3.158 1.00 94.94 82 ILE A N 1
ATOM 630 C CA . ILE A 1 82 ? -5.992 1.060 4.506 1.00 94.94 82 ILE A CA 1
ATOM 631 C C . ILE A 1 82 ? -6.969 2.217 4.361 1.00 94.94 82 ILE A C 1
ATOM 633 O O . ILE A 1 82 ? -6.627 3.245 3.780 1.00 94.94 82 ILE A O 1
ATOM 637 N N . HIS A 1 83 ? -8.173 2.054 4.898 1.00 93.12 83 HIS A N 1
ATOM 638 C CA . HIS A 1 83 ? -9.198 3.092 4.854 1.00 93.12 83 HIS A CA 1
ATOM 639 C C . HIS A 1 83 ? -8.881 4.190 5.859 1.00 93.12 83 HIS A C 1
ATOM 641 O O . HIS A 1 83 ? -9.051 4.010 7.067 1.00 93.12 83 HIS A O 1
ATOM 647 N N . THR A 1 84 ? -8.416 5.336 5.369 1.00 91.00 84 THR A N 1
ATOM 648 C CA . THR A 1 84 ? -8.157 6.483 6.234 1.00 91.00 84 THR A CA 1
ATOM 649 C C . THR A 1 84 ? -9.442 7.264 6.491 1.00 91.00 84 THR A C 1
ATOM 651 O O . THR A 1 84 ? -10.368 7.281 5.683 1.00 91.00 84 THR A O 1
ATOM 654 N N . LYS A 1 85 ? -9.503 7.982 7.618 1.00 87.94 85 LYS A N 1
ATOM 655 C CA . LYS A 1 85 ? -10.672 8.812 7.972 1.00 87.94 85 LYS A CA 1
ATOM 656 C C . LYS A 1 85 ? -10.968 9.927 6.958 1.00 87.94 85 LYS A C 1
ATOM 658 O O . LYS A 1 85 ? -12.032 10.531 7.038 1.00 87.94 85 LYS A O 1
ATOM 663 N N . ARG A 1 86 ? -10.022 10.258 6.072 1.00 87.69 86 ARG A N 1
ATOM 664 C CA . ARG A 1 86 ? -10.119 11.386 5.133 1.00 87.69 86 ARG A CA 1
ATOM 665 C C . ARG A 1 86 ? -10.198 10.966 3.661 1.00 87.69 86 ARG A C 1
ATOM 667 O O . ARG A 1 86 ? -10.229 11.856 2.818 1.00 87.69 86 ARG A O 1
ATOM 674 N N . GLY A 1 87 ? -10.303 9.664 3.380 1.00 66.19 87 GLY A N 1
ATOM 675 C CA . GLY A 1 87 ? -10.107 9.117 2.036 1.00 66.19 87 GLY A CA 1
ATOM 676 C C . GLY A 1 87 ? -8.640 8.813 1.840 1.00 66.19 87 GLY A C 1
ATOM 677 O O . GLY A 1 87 ? -7.889 9.754 1.517 1.00 66.19 87 GLY A O 1
#

pLDDT: mean 73.58, std 23.79, range [33.41, 97.88]

Radius of gyration: 38.59 Å; chains: 1; bounding box: 79×53×83 Å

Foldseek 3Di:
DDDDDDDDDDDDDDDDPDDDPPPPPPPPPDPPPVPPPPDDDDDDDPVRQLVVLVPDPVNVVCVVVQADPNWGWDQDPSDTDTDDPVD

Sequence (87 aa):
MRAKRSSVAADKRLPSGGPEARTEVAAEVGDDGDEQGPEPTLQVTDDELIRAQRRSRWVQRVVRDGSYTDMVVENKYGLVVIHTKRG

Secondary structure (DSSP, 8-state):
---------PPP------------------------PPPPP----HHHHHHHHHH-HHHHHHHHHSEETTEEEEEETTEEEE--TT-

Organism: NCBI:txid53985